Protein AF-A0A7S1E3F6-F1 (afdb_monomer_lite)

Structure (mmCIF, N/CA/C/O backbone):
data_AF-A0A7S1E3F6-F1
#
_entry.id   AF-A0A7S1E3F6-F1
#
loop_
_atom_site.group_PDB
_atom_site.id
_atom_site.type_symbol
_atom_site.label_atom_id
_atom_site.label_alt_id
_atom_site.label_comp_id
_atom_site.label_asym_id
_atom_site.label_entity_id
_atom_site.label_seq_id
_atom_site.pdbx_PDB_ins_code
_atom_site.Cartn_x
_atom_site.Cartn_y
_atom_site.Cartn_z
_atom_site.occupancy
_atom_site.B_iso_or_equiv
_atom_site.auth_seq_id
_atom_site.auth_comp_id
_atom_site.auth_asym_id
_atom_site.auth_atom_id
_atom_site.pdbx_PDB_model_num
ATOM 1 N N . GLU A 1 1 ? -21.134 -28.068 24.699 1.00 52.31 1 GLU A N 1
ATOM 2 C CA . GLU A 1 1 ? -20.918 -27.571 23.333 1.00 52.31 1 GLU A CA 1
ATOM 3 C C . GLU A 1 1 ? -20.672 -26.073 23.429 1.00 52.31 1 GLU A C 1
ATOM 5 O O . GLU A 1 1 ? -21.572 -25.338 23.815 1.00 52.31 1 GLU A O 1
ATOM 10 N N . GLU A 1 2 ? -19.412 -25.678 23.294 1.00 56.28 2 GLU A N 1
ATOM 11 C CA . GLU A 1 2 ? -18.895 -24.337 23.573 1.00 56.28 2 GLU A CA 1
ATOM 12 C C . GLU A 1 2 ? -19.194 -23.427 22.375 1.00 56.28 2 GLU A C 1
ATOM 14 O O . GLU A 1 2 ? -18.731 -23.691 21.269 1.00 56.28 2 GLU A O 1
ATOM 19 N N . CYS A 1 3 ? -20.029 -22.406 22.574 1.00 63.25 3 CYS A N 1
ATOM 20 C CA . CYS A 1 3 ? -20.233 -21.353 21.585 1.00 63.25 3 CYS A CA 1
ATOM 21 C C . CYS A 1 3 ? -19.240 -20.234 21.890 1.00 63.25 3 CYS A C 1
ATOM 23 O O . CYS A 1 3 ? -19.616 -19.228 22.488 1.00 63.25 3 CYS A O 1
ATOM 25 N N . GLU A 1 4 ? -17.977 -20.416 21.527 1.00 61.97 4 GLU A N 1
ATOM 26 C CA . GLU A 1 4 ? -17.046 -19.293 21.447 1.00 61.97 4 GLU A CA 1
ATOM 27 C C . GLU A 1 4 ? -17.138 -18.731 20.022 1.00 61.97 4 GLU A C 1
ATOM 29 O O . GLU A 1 4 ? -16.245 -18.869 19.201 1.00 61.97 4 GLU A O 1
ATOM 34 N N . GLU A 1 5 ? -18.297 -18.146 19.694 1.00 63.59 5 GLU A N 1
ATOM 35 C CA . GLU A 1 5 ? -18.380 -17.164 18.603 1.00 63.59 5 GLU A CA 1
ATOM 36 C C . GLU A 1 5 ? -17.952 -15.806 19.170 1.00 63.59 5 GLU A C 1
ATOM 38 O O . GLU A 1 5 ? -18.716 -14.837 19.186 1.00 63.59 5 GLU A O 1
ATOM 43 N N . THR A 1 6 ? -16.747 -15.751 19.738 1.00 66.94 6 THR A N 1
ATOM 44 C CA . THR A 1 6 ? -16.122 -14.476 20.057 1.00 66.94 6 THR A CA 1
ATOM 45 C C . THR A 1 6 ? -15.415 -14.032 18.797 1.00 66.94 6 THR A C 1
ATOM 47 O O . THR A 1 6 ? -14.456 -14.625 18.314 1.00 66.94 6 THR A O 1
ATOM 50 N N . CYS A 1 7 ? -15.975 -12.995 18.198 1.00 71.38 7 CYS A N 1
ATOM 51 C CA . CYS A 1 7 ? -15.253 -12.208 17.232 1.00 71.38 7 CYS A CA 1
ATOM 52 C C . CYS A 1 7 ? -14.123 -11.505 18.003 1.00 71.38 7 CYS A C 1
ATOM 54 O O . CYS A 1 7 ? -14.313 -10.466 18.640 1.00 71.38 7 CYS A O 1
ATOM 56 N N . ASP A 1 8 ? -12.967 -12.160 18.045 1.00 80.19 8 ASP A N 1
ATOM 57 C CA . ASP A 1 8 ? -11.744 -11.604 18.602 1.00 80.19 8 ASP A CA 1
ATOM 58 C C . ASP A 1 8 ? -11.138 -10.671 17.566 1.00 80.19 8 ASP A C 1
ATOM 60 O O . ASP A 1 8 ? -10.827 -11.088 16.455 1.00 80.19 8 ASP A O 1
ATOM 64 N N . ALA A 1 9 ? -10.996 -9.394 17.917 1.00 79.81 9 ALA A N 1
ATOM 65 C CA . ALA A 1 9 ? -10.492 -8.382 16.993 1.00 79.81 9 ALA A CA 1
ATOM 66 C C . ALA A 1 9 ? -9.081 -8.708 16.479 1.00 79.81 9 ALA A C 1
ATOM 68 O O . ALA A 1 9 ? -8.767 -8.370 15.344 1.00 79.81 9 ALA A O 1
ATOM 69 N N . ASP A 1 10 ? -8.267 -9.381 17.294 1.00 81.00 10 ASP A N 1
ATOM 70 C CA . ASP A 1 10 ? -6.902 -9.797 16.954 1.00 81.00 10 ASP A CA 1
ATOM 71 C C . ASP A 1 10 ? -6.890 -10.928 15.908 1.00 81.00 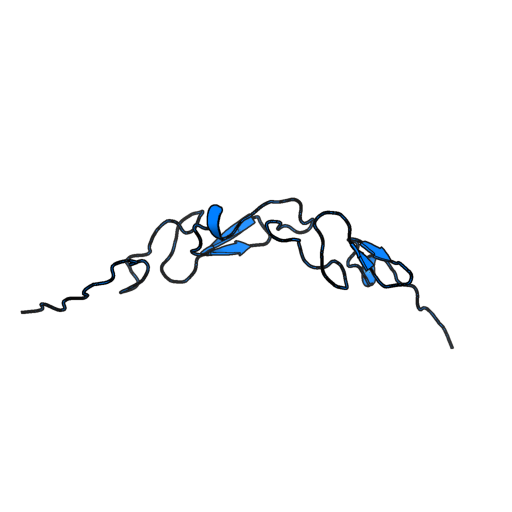10 ASP A C 1
ATOM 73 O O . ASP A 1 10 ? -6.184 -10.833 14.911 1.00 81.00 10 ASP A O 1
ATOM 77 N N . ASP A 1 11 ? -7.743 -11.944 16.083 1.00 81.50 11 ASP A N 1
ATOM 78 C CA . ASP A 1 11 ? -7.801 -13.126 15.209 1.00 81.50 11 ASP A CA 1
ATOM 79 C C . ASP A 1 11 ? -8.738 -12.961 13.995 1.00 81.50 11 ASP A C 1
ATOM 81 O O . ASP A 1 11 ? -8.440 -13.469 12.921 1.00 81.50 11 ASP A O 1
ATOM 85 N N . ASN A 1 12 ? -9.880 -12.277 14.140 1.00 84.88 12 ASN A N 1
ATOM 86 C CA . ASN A 1 12 ? -10.897 -12.147 13.079 1.00 84.88 12 ASN A CA 1
ATOM 87 C C . ASN A 1 12 ? -10.775 -10.850 12.275 1.00 84.88 12 ASN A C 1
ATOM 89 O O . ASN A 1 12 ? -11.256 -10.790 11.150 1.00 84.88 12 ASN A O 1
ATOM 93 N N . CYS A 1 13 ? -10.200 -9.797 12.861 1.00 90.31 13 CYS A N 1
ATOM 94 C CA . CYS A 1 13 ? -10.005 -8.511 12.187 1.00 90.31 13 CYS A CA 1
ATOM 95 C C . CYS A 1 13 ? -8.517 -8.154 12.062 1.00 90.31 13 CYS A C 1
ATOM 97 O O . CYS A 1 13 ? -8.186 -6.967 12.010 1.00 90.31 13 CYS A O 1
ATOM 99 N N . SER A 1 14 ? -7.633 -9.158 12.113 1.00 90.50 14 SER A N 1
ATOM 100 C CA . SER A 1 14 ? -6.168 -9.025 12.066 1.00 90.50 14 SER A CA 1
ATOM 101 C C . SER A 1 14 ? -5.578 -8.019 13.072 1.00 90.50 14 SER A C 1
ATOM 103 O O . SER A 1 14 ? -4.500 -7.480 12.858 1.00 90.50 14 SER A O 1
ATOM 105 N N . GLY A 1 15 ? -6.289 -7.695 14.158 1.00 89.81 15 GLY A N 1
ATOM 106 C CA . GLY A 1 15 ? -5.916 -6.637 15.109 1.00 89.81 15 GLY A CA 1
ATOM 107 C C . GLY A 1 15 ? -6.143 -5.206 14.597 1.00 89.81 15 GLY A C 1
ATOM 108 O O . GLY A 1 15 ? -5.905 -4.238 15.323 1.00 89.81 15 GLY A O 1
ATOM 109 N N . HIS A 1 16 ? -6.661 -5.056 13.379 1.00 91.81 16 HIS A N 1
ATOM 110 C CA . HIS A 1 16 ? -6.809 -3.795 12.649 1.00 91.81 16 HIS A CA 1
ATOM 111 C C . HIS A 1 16 ? -8.266 -3.333 12.512 1.00 91.81 16 HIS A C 1
ATOM 113 O O . HIS A 1 16 ? -8.598 -2.468 11.699 1.00 91.81 16 HIS A O 1
ATOM 119 N N . GLY A 1 17 ? -9.156 -3.877 13.336 1.00 91.88 17 GLY A N 1
ATOM 120 C CA . GLY A 1 17 ? -10.546 -3.459 13.373 1.00 91.88 17 GLY A CA 1
ATOM 121 C C . GLY A 1 17 ? -11.220 -3.765 14.696 1.00 91.88 17 GLY A C 1
ATOM 122 O O . GLY A 1 17 ? -10.627 -4.291 15.639 1.00 91.88 17 GLY A O 1
ATOM 123 N N . ARG A 1 18 ? -12.501 -3.423 14.760 1.00 90.31 18 ARG A N 1
ATOM 124 C CA . ARG A 1 18 ? -13.387 -3.764 15.863 1.00 90.31 18 ARG A CA 1
ATOM 125 C C . ARG A 1 18 ? -14.462 -4.711 15.370 1.00 90.31 18 ARG A C 1
ATOM 127 O O . ARG A 1 18 ? -15.143 -4.437 14.390 1.00 90.31 18 ARG A O 1
ATOM 134 N N . CYS A 1 19 ? -14.698 -5.779 16.113 1.00 89.44 19 CYS A N 1
ATOM 135 C CA . CYS A 1 19 ? -15.805 -6.658 15.799 1.00 89.44 19 CYS A CA 1
ATOM 136 C C . CYS A 1 19 ? -17.158 -6.026 16.158 1.00 89.44 19 CYS A C 1
ATOM 138 O O . CYS A 1 19 ? -17.356 -5.475 17.249 1.00 89.44 19 CYS A O 1
ATOM 140 N N . THR A 1 20 ? -18.098 -6.127 15.226 1.00 86.50 20 THR A N 1
ATOM 141 C CA . THR A 1 20 ? -19.477 -5.647 15.333 1.00 86.50 20 THR A CA 1
ATOM 142 C C . THR A 1 20 ? -20.453 -6.786 15.028 1.00 86.50 20 THR A C 1
ATOM 144 O O . THR A 1 20 ? -20.044 -7.884 14.657 1.00 86.50 20 THR A O 1
ATOM 147 N N . ALA A 1 21 ? -21.758 -6.539 15.179 1.00 82.81 21 ALA A N 1
ATOM 148 C CA . ALA A 1 21 ? -22.784 -7.539 14.872 1.00 82.81 21 ALA A CA 1
ATOM 149 C C . ALA A 1 21 ? -22.824 -7.943 13.383 1.00 82.81 21 ALA A C 1
ATOM 151 O O . ALA A 1 21 ? -23.342 -9.009 13.061 1.00 82.81 21 ALA A O 1
ATOM 152 N N . ASP A 1 22 ? -22.276 -7.105 12.500 1.00 84.12 22 ASP A N 1
ATOM 153 C CA . ASP A 1 22 ? -22.286 -7.281 11.047 1.00 84.12 22 ASP A CA 1
ATOM 154 C C . ASP A 1 22 ? -20.914 -7.717 10.484 1.00 84.12 22 ASP A C 1
ATOM 156 O O . ASP A 1 22 ? -20.787 -7.930 9.280 1.00 84.12 22 ASP A O 1
ATOM 160 N N . GLY A 1 23 ? -19.891 -7.869 11.338 1.00 85.69 23 GLY A N 1
ATOM 161 C CA . GLY A 1 23 ? -18.517 -8.222 10.951 1.00 85.69 23 GLY A CA 1
ATOM 162 C C . GLY A 1 23 ? -17.466 -7.255 11.503 1.00 85.69 23 GLY A C 1
ATOM 163 O O . GLY A 1 23 ? -17.708 -6.558 12.493 1.00 85.69 23 GLY A O 1
ATOM 164 N N . CYS A 1 24 ? -16.288 -7.212 10.880 1.00 91.19 24 CYS A N 1
ATOM 165 C CA . CYS A 1 24 ? -15.212 -6.301 11.266 1.00 91.19 24 CYS A CA 1
ATOM 166 C C . CYS A 1 24 ? -15.455 -4.877 10.750 1.00 91.19 24 CYS A C 1
ATOM 168 O O . CYS A 1 24 ? -15.613 -4.644 9.555 1.00 91.19 24 CYS A O 1
ATOM 170 N N . GLU A 1 25 ? -15.449 -3.911 11.663 1.00 93.00 25 GLU A N 1
ATOM 171 C CA . GLU A 1 25 ? -15.343 -2.486 11.362 1.00 93.00 25 GLU A CA 1
ATOM 172 C C . GLU A 1 25 ? -13.858 -2.103 11.396 1.00 93.00 25 GLU A C 1
ATOM 174 O O . GLU A 1 25 ? -13.265 -1.994 12.471 1.00 93.00 25 GLU A O 1
ATOM 179 N N . CYS A 1 26 ? -13.241 -1.963 10.223 1.00 93.88 26 CYS A N 1
ATOM 180 C CA . CYS A 1 26 ? -11.809 -1.691 10.102 1.00 93.88 26 CYS A CA 1
ATOM 181 C C . CYS A 1 26 ? -11.435 -0.281 10.564 1.00 93.88 26 CYS A C 1
ATOM 183 O O . CYS A 1 26 ? -12.197 0.674 10.386 1.00 93.88 26 CYS A O 1
ATOM 185 N N . TYR A 1 27 ? -10.246 -0.155 11.152 1.00 92.19 27 TYR A N 1
ATOM 186 C CA . TYR A 1 27 ? -9.665 1.141 11.486 1.00 92.19 27 TYR A CA 1
ATOM 187 C C . TYR A 1 27 ? -9.243 1.905 10.225 1.00 92.19 27 TYR A C 1
ATOM 189 O O . TYR A 1 27 ? -9.179 1.352 9.127 1.00 92.19 27 TYR A O 1
ATOM 197 N N . GLU A 1 28 ? -8.983 3.205 10.382 1.00 91.56 28 GLU A N 1
ATOM 198 C CA . GLU A 1 28 ? -8.584 4.071 9.270 1.00 91.56 28 GLU A CA 1
ATOM 199 C C . GLU A 1 28 ? -7.366 3.492 8.538 1.00 91.56 28 GLU A C 1
ATOM 201 O O . GLU A 1 28 ? -6.370 3.141 9.164 1.00 91.56 28 GLU A O 1
ATOM 206 N N . GLY A 1 29 ? -7.476 3.377 7.215 1.00 91.38 29 GLY A N 1
ATOM 207 C CA . GLY A 1 29 ? -6.426 2.838 6.353 1.00 91.38 29 GLY A CA 1
ATOM 208 C C . GLY A 1 29 ? -6.491 1.330 6.098 1.00 91.38 29 GLY A C 1
ATOM 209 O O . GLY A 1 29 ? -5.860 0.876 5.148 1.00 91.38 29 GLY A O 1
ATOM 210 N N . PHE A 1 30 ? -7.303 0.575 6.843 1.00 94.06 30 PHE A N 1
ATOM 211 C CA . PHE A 1 30 ? -7.500 -0.864 6.643 1.00 94.06 30 PHE A CA 1
ATOM 212 C C . PHE A 1 30 ? -8.848 -1.166 5.990 1.00 94.06 30 PHE A C 1
ATOM 214 O O . PHE A 1 30 ? -9.856 -0.500 6.235 1.00 94.06 30 PHE A O 1
ATOM 221 N N . VAL A 1 31 ? -8.875 -2.195 5.151 1.00 93.44 31 VAL A N 1
ATOM 222 C CA . VAL A 1 31 ? -10.038 -2.642 4.384 1.00 93.44 31 VAL A CA 1
ATOM 223 C C . VAL A 1 31 ? -10.057 -4.168 4.266 1.00 93.44 31 VAL A C 1
ATOM 225 O O . VAL A 1 31 ? -9.097 -4.866 4.585 1.00 93.44 31 VAL A O 1
ATOM 228 N N . GLY A 1 32 ? -11.176 -4.696 3.773 1.00 91.62 32 GLY A N 1
ATOM 229 C CA . GLY A 1 32 ? -11.410 -6.132 3.640 1.00 91.62 32 GLY A CA 1
ATOM 230 C C . GLY A 1 32 ? -12.320 -6.675 4.737 1.00 91.62 32 GLY A C 1
ATOM 231 O O . GLY A 1 32 ? -12.700 -5.964 5.661 1.00 91.62 32 GLY A O 1
ATOM 232 N N . VAL A 1 33 ? -12.706 -7.944 4.605 1.00 90.06 33 VAL A N 1
ATOM 233 C CA . VAL A 1 33 ? -13.621 -8.603 5.555 1.00 90.06 33 VAL A CA 1
ATOM 234 C C . VAL A 1 33 ? -12.970 -8.776 6.928 1.00 90.06 33 VAL A C 1
ATOM 236 O O . VAL A 1 33 ? -13.652 -8.674 7.941 1.00 90.06 33 VAL A O 1
ATOM 239 N N . GLU A 1 34 ? -11.656 -8.987 6.938 1.00 91.19 34 GLU A N 1
ATOM 240 C CA . GLU A 1 34 ? -10.838 -9.231 8.131 1.00 91.19 34 GLU A CA 1
ATOM 241 C C . GLU A 1 34 ? -9.864 -8.069 8.398 1.00 91.19 34 GLU A C 1
ATOM 243 O O . GLU A 1 34 ? -8.960 -8.199 9.206 1.00 91.19 34 GLU A O 1
ATOM 248 N N . CYS A 1 35 ? -10.022 -6.922 7.724 1.00 93.00 35 CYS A N 1
ATOM 249 C CA . CYS A 1 35 ? -9.134 -5.756 7.869 1.00 93.00 35 CYS A CA 1
ATOM 250 C C . CYS A 1 35 ? -7.639 -6.036 7.607 1.00 93.00 35 CYS A C 1
ATOM 252 O O . CYS A 1 35 ? -6.776 -5.344 8.135 1.00 93.00 35 CYS A O 1
ATOM 254 N N . ASP A 1 36 ? -7.342 -7.039 6.779 1.00 91.44 36 ASP A N 1
ATOM 255 C CA . ASP A 1 36 ? -5.979 -7.482 6.446 1.00 91.44 36 ASP A CA 1
ATOM 256 C C . ASP A 1 36 ? -5.356 -6.720 5.260 1.00 91.44 36 ASP A C 1
ATOM 258 O O . ASP A 1 36 ? -4.157 -6.803 5.007 1.00 91.44 36 ASP A O 1
ATOM 262 N N . ALA A 1 37 ? -6.159 -5.961 4.511 1.00 91.62 37 ALA A N 1
ATOM 263 C CA . ALA A 1 37 ? -5.690 -5.203 3.356 1.00 91.62 37 ALA A CA 1
ATOM 264 C C . ALA A 1 37 ? -5.610 -3.705 3.667 1.00 91.62 37 ALA A C 1
ATOM 266 O O . ALA A 1 37 ? -6.414 -3.176 4.431 1.00 91.62 37 ALA A O 1
ATOM 267 N N . CYS A 1 38 ? -4.687 -2.999 3.017 1.00 92.31 38 CYS A N 1
ATOM 268 C CA . CYS A 1 38 ? -4.639 -1.542 3.069 1.00 92.31 38 CYS A CA 1
ATOM 269 C C . CYS A 1 38 ? -5.608 -0.913 2.065 1.00 92.31 38 CYS A C 1
ATOM 271 O O . CYS A 1 38 ? -5.858 -1.460 0.987 1.00 92.31 38 CYS A O 1
ATOM 273 N N . ALA A 1 39 ? -6.155 0.249 2.421 1.00 91.50 39 ALA A N 1
ATOM 274 C CA . A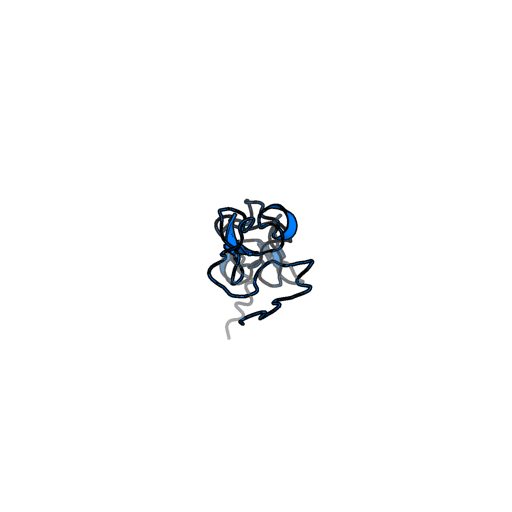LA A 1 39 ? -6.931 1.071 1.503 1.00 91.50 39 ALA A CA 1
ATOM 275 C C . ALA A 1 39 ? -6.068 1.528 0.314 1.00 91.50 39 ALA A C 1
ATOM 277 O O . ALA A 1 39 ? -4.838 1.512 0.368 1.00 91.50 39 ALA A O 1
ATOM 278 N N . GLU A 1 40 ? -6.718 1.950 -0.769 1.00 87.06 40 GLU A N 1
ATOM 279 C CA . GLU A 1 40 ? -6.023 2.395 -1.979 1.00 87.06 40 GLU A CA 1
ATOM 280 C C . GLU A 1 40 ? -5.022 3.521 -1.673 1.00 87.06 40 GLU A C 1
ATOM 282 O O . GLU A 1 40 ? -5.348 4.496 -0.994 1.00 87.06 40 GLU A O 1
ATOM 287 N N . GLY A 1 41 ? -3.792 3.366 -2.168 1.00 86.06 41 GLY A N 1
ATOM 288 C CA . GLY A 1 41 ? -2.694 4.307 -1.941 1.00 86.06 41 GLY A CA 1
ATOM 289 C C . GLY A 1 41 ? -1.983 4.159 -0.593 1.00 86.06 41 GLY A C 1
ATOM 290 O O . GLY A 1 41 ? -1.032 4.900 -0.348 1.00 86.06 41 GLY A O 1
ATOM 291 N N . LEU A 1 42 ? -2.403 3.226 0.270 1.00 91.50 42 LEU A N 1
ATOM 292 C CA . LEU A 1 42 ? -1.731 2.910 1.528 1.00 91.50 42 LEU A CA 1
ATOM 293 C C . LEU A 1 42 ? -1.018 1.561 1.461 1.00 91.50 42 LEU A C 1
ATOM 295 O O . LEU A 1 42 ? -1.498 0.599 0.863 1.00 91.50 42 LEU A O 1
ATOM 299 N N . VAL A 1 43 ? 0.140 1.495 2.104 1.00 90.69 43 VAL A N 1
ATOM 300 C CA . VAL A 1 43 ? 0.973 0.300 2.246 1.00 90.69 43 VAL A CA 1
ATOM 301 C C . VAL A 1 43 ? 1.633 0.302 3.624 1.00 90.69 43 VAL A C 1
ATOM 303 O O . VAL A 1 43 ? 1.562 1.278 4.369 1.00 90.69 43 VAL A O 1
ATOM 306 N N . GLY A 1 44 ? 2.302 -0.791 3.972 1.00 89.19 44 GLY A N 1
ATOM 307 C CA . GLY A 1 44 ? 2.898 -0.968 5.294 1.00 89.19 44 GLY A CA 1
ATOM 308 C C . GLY A 1 44 ? 2.131 -1.967 6.133 1.00 89.19 44 GLY A C 1
ATOM 309 O O . GLY A 1 44 ? 0.967 -2.255 5.883 1.00 89.19 44 GLY A O 1
ATOM 310 N N . SER A 1 45 ? 2.807 -2.492 7.150 1.00 87.31 45 SER A N 1
ATOM 311 C CA . SER A 1 45 ? 2.195 -3.388 8.131 1.00 87.31 45 SER A CA 1
ATOM 312 C C . SER A 1 45 ? 1.110 -2.693 8.955 1.00 87.31 45 SER A C 1
ATOM 314 O O . SER A 1 45 ? 0.263 -3.366 9.525 1.00 87.31 45 SER A O 1
ATOM 316 N N . GLU A 1 46 ? 1.150 -1.359 9.037 1.00 89.00 46 GLU A N 1
ATOM 317 C CA . GLU A 1 46 ? 0.147 -0.547 9.728 1.00 89.00 46 GLU A CA 1
ATOM 318 C C . GLU A 1 46 ? -0.674 0.326 8.755 1.00 89.00 46 GLU A C 1
ATOM 320 O O . GLU A 1 46 ? -1.408 1.205 9.200 1.00 89.00 46 GLU A O 1
ATOM 325 N N . CYS A 1 47 ? -0.555 0.098 7.436 1.00 90.56 47 CYS A N 1
ATOM 326 C CA . CYS A 1 47 ? -1.198 0.897 6.381 1.00 90.56 47 CYS A CA 1
ATOM 327 C C . CYS A 1 47 ? -1.021 2.421 6.558 1.00 90.56 47 CYS A C 1
ATOM 329 O O . CYS A 1 47 ? -1.884 3.213 6.189 1.00 90.56 47 CYS A O 1
ATOM 331 N N . ASP A 1 48 ? 0.100 2.837 7.142 1.00 89.88 48 ASP A N 1
ATOM 332 C CA . ASP A 1 48 ? 0.429 4.216 7.507 1.00 89.88 48 ASP A CA 1
ATOM 333 C C . ASP A 1 48 ? 1.314 4.912 6.463 1.00 89.88 48 ASP A C 1
ATOM 335 O O . ASP A 1 48 ? 1.468 6.139 6.475 1.00 89.88 48 ASP A O 1
ATOM 339 N N . LYS A 1 49 ? 1.898 4.137 5.545 1.00 90.75 49 LYS A N 1
ATOM 340 C CA . LYS A 1 49 ? 2.720 4.653 4.453 1.00 90.75 49 LYS A CA 1
ATOM 341 C C . LYS A 1 49 ? 1.862 4.855 3.220 1.00 90.75 49 LYS A C 1
ATOM 343 O O . LYS A 1 49 ? 0.962 4.072 2.946 1.00 90.75 49 LYS A O 1
ATOM 348 N N . THR A 1 50 ? 2.189 5.880 2.444 1.00 91.44 50 THR A N 1
ATOM 349 C CA . THR A 1 50 ? 1.542 6.128 1.154 1.00 91.44 50 THR A CA 1
ATOM 350 C C . THR A 1 50 ? 2.433 5.634 0.028 1.00 91.44 50 THR A C 1
ATOM 352 O O . THR A 1 50 ? 3.649 5.814 0.078 1.00 91.44 50 THR A O 1
ATOM 355 N N . CYS A 1 51 ? 1.830 4.966 -0.946 1.00 90.88 51 CYS A N 1
ATOM 356 C CA . CYS A 1 51 ? 2.467 4.614 -2.205 1.00 90.88 51 CYS A CA 1
ATOM 357 C C . CYS A 1 51 ? 1.374 4.457 -3.258 1.00 90.88 51 CYS A C 1
ATOM 359 O O . CYS A 1 51 ? 0.505 3.587 -3.148 1.00 90.88 51 CYS A O 1
ATOM 361 N N . ASP A 1 52 ? 1.421 5.309 -4.268 1.00 90.81 52 ASP A N 1
ATOM 362 C CA . ASP A 1 52 ? 0.558 5.263 -5.431 1.00 90.81 52 ASP A CA 1
ATOM 363 C C . ASP A 1 52 ? 1.341 4.674 -6.607 1.00 90.81 52 ASP A C 1
ATOM 365 O O . ASP A 1 52 ? 2.354 5.215 -7.038 1.00 90.81 52 ASP A O 1
ATOM 369 N N . ALA A 1 53 ? 0.902 3.534 -7.137 1.00 89.88 53 ALA A N 1
ATOM 370 C CA . ALA A 1 53 ? 1.653 2.856 -8.191 1.00 89.88 53 ALA A CA 1
ATOM 371 C C . ALA A 1 53 ? 1.756 3.693 -9.483 1.00 89.88 53 ALA A C 1
ATOM 373 O O . ALA A 1 53 ? 2.735 3.558 -10.219 1.00 89.88 53 ALA A O 1
ATOM 374 N N . GLU A 1 54 ? 0.781 4.564 -9.760 1.00 89.00 54 GLU A N 1
ATOM 375 C CA . GLU A 1 54 ? 0.782 5.431 -10.941 1.00 89.00 54 GLU A CA 1
ATOM 376 C C . GLU A 1 54 ? 1.752 6.609 -10.770 1.00 89.00 54 GLU A C 1
ATOM 378 O O . GLU A 1 54 ? 2.455 6.969 -11.716 1.00 89.00 54 GLU A O 1
ATOM 383 N N . VAL A 1 55 ? 1.831 7.176 -9.564 1.00 89.69 55 VAL A N 1
ATOM 384 C CA . VAL A 1 55 ? 2.643 8.363 -9.257 1.00 89.69 55 VAL A CA 1
ATOM 385 C C . VAL A 1 55 ? 4.031 8.005 -8.715 1.00 89.69 55 VAL A C 1
ATOM 387 O O . VAL A 1 55 ? 5.028 8.486 -9.250 1.00 89.69 55 VAL A O 1
ATOM 390 N N . ASP A 1 56 ? 4.115 7.168 -7.682 1.00 91.12 56 ASP A N 1
ATOM 391 C CA . ASP A 1 56 ? 5.360 6.795 -6.994 1.00 91.12 56 ASP A CA 1
ATOM 392 C C . ASP A 1 56 ? 6.128 5.686 -7.721 1.00 91.12 56 ASP A C 1
ATOM 394 O O . ASP A 1 56 ? 7.347 5.624 -7.618 1.00 91.12 56 ASP A O 1
ATOM 398 N N . CYS A 1 57 ? 5.444 4.835 -8.495 1.00 92.81 57 CYS A N 1
ATOM 399 C CA . CYS A 1 57 ? 6.080 3.792 -9.315 1.00 92.81 57 CYS A CA 1
ATOM 400 C C . CYS A 1 57 ? 5.949 4.042 -10.825 1.00 92.81 57 CYS A C 1
ATOM 402 O O . CYS A 1 57 ? 6.083 3.109 -11.625 1.00 92.81 57 CYS A O 1
ATOM 404 N N . SER A 1 58 ? 5.670 5.289 -11.224 1.00 91.00 58 SER A N 1
ATOM 405 C CA . SER A 1 58 ? 5.557 5.732 -12.624 1.00 9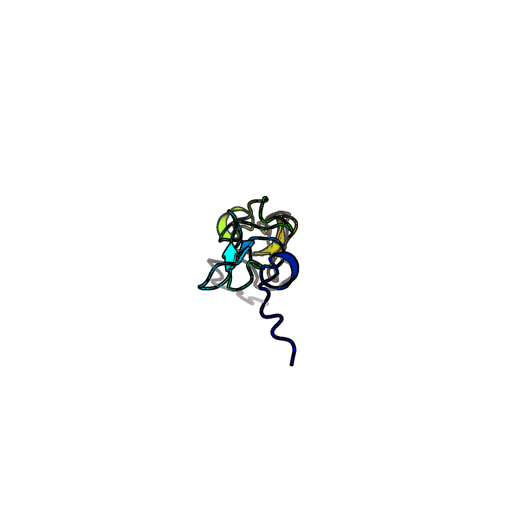1.00 58 SER A CA 1
ATOM 406 C C . SER A 1 58 ? 4.577 4.906 -13.479 1.00 91.00 58 SER A C 1
ATOM 408 O O . SER A 1 58 ? 4.784 4.742 -14.684 1.00 91.00 58 SER A O 1
ATOM 410 N N . GLY A 1 59 ? 3.571 4.275 -12.862 1.00 89.94 59 GLY A N 1
ATOM 411 C CA . GLY A 1 59 ? 2.653 3.323 -13.508 1.00 89.94 59 GLY A CA 1
ATOM 412 C C . GLY A 1 59 ? 3.325 2.045 -14.027 1.00 89.94 59 GLY A C 1
ATOM 413 O O . GLY A 1 59 ? 2.683 1.211 -14.662 1.00 89.94 59 GLY A O 1
ATOM 414 N N . SER A 1 60 ? 4.618 1.888 -13.755 1.00 90.69 60 SER A N 1
ATOM 415 C CA . SER A 1 60 ? 5.507 0.871 -14.321 1.00 90.69 60 SER A CA 1
ATOM 416 C C . SER A 1 60 ? 5.997 -0.122 -13.263 1.00 90.69 60 SER A C 1
ATOM 418 O O . SER A 1 60 ? 6.902 -0.926 -13.499 1.00 90.69 60 SER A O 1
ATOM 420 N N . GLY A 1 61 ? 5.385 -0.088 -12.084 1.00 92.25 61 GLY A N 1
ATOM 421 C CA . GLY A 1 61 ? 5.639 -1.013 -10.997 1.00 92.25 61 GLY A CA 1
ATOM 422 C C . GLY A 1 61 ? 4.439 -1.140 -10.073 1.00 92.25 61 GLY A C 1
ATOM 423 O O . GLY A 1 61 ? 3.399 -0.518 -10.267 1.00 92.25 61 GLY A O 1
ATOM 424 N N . SER A 1 62 ? 4.581 -1.985 -9.060 1.00 92.50 62 SER A N 1
ATOM 425 C CA . SER A 1 62 ? 3.601 -2.147 -7.985 1.00 92.50 62 SER A CA 1
ATOM 426 C C . SER A 1 62 ? 4.220 -1.771 -6.648 1.00 92.50 62 SER A C 1
ATOM 428 O O . SER A 1 62 ? 5.372 -2.112 -6.380 1.00 92.50 62 SER A O 1
ATOM 430 N N . CYS A 1 63 ? 3.443 -1.110 -5.796 1.00 93.12 63 CYS A N 1
ATOM 431 C CA . CYS A 1 63 ? 3.870 -0.770 -4.447 1.00 93.12 63 CYS A CA 1
ATOM 432 C C . CYS A 1 63 ? 4.023 -2.026 -3.584 1.00 93.12 63 CYS A C 1
ATOM 434 O O . CYS A 1 63 ? 3.125 -2.864 -3.495 1.00 93.12 63 CYS A O 1
ATOM 436 N N . LEU A 1 64 ? 5.173 -2.147 -2.932 1.00 90.81 64 LEU A N 1
ATOM 437 C CA . LEU A 1 64 ? 5.444 -3.154 -1.916 1.00 90.81 64 LEU A CA 1
ATOM 438 C C . LEU A 1 64 ? 5.044 -2.637 -0.536 1.00 90.81 64 LEU A C 1
ATOM 440 O O . LEU A 1 64 ? 4.905 -1.437 -0.308 1.00 90.81 64 LEU A O 1
ATOM 444 N N . VAL A 1 65 ? 4.958 -3.560 0.422 1.00 88.19 65 VAL A N 1
ATOM 445 C CA . VAL A 1 65 ? 4.635 -3.245 1.821 1.00 88.19 65 VAL A CA 1
ATOM 446 C C . VAL A 1 65 ? 5.574 -2.200 2.436 1.00 88.19 65 VAL A C 1
ATOM 448 O O . VAL A 1 65 ? 5.161 -1.430 3.288 1.00 88.19 65 VAL A O 1
ATOM 451 N N . ASP A 1 66 ? 6.832 -2.103 2.001 1.00 89.31 66 ASP A N 1
ATOM 452 C CA . ASP A 1 66 ? 7.755 -1.106 2.558 1.00 89.31 66 ASP A CA 1
ATOM 453 C C . ASP A 1 66 ? 7.601 0.305 1.950 1.00 89.31 66 ASP A C 1
ATOM 455 O O . ASP A 1 66 ? 8.327 1.207 2.360 1.00 89.31 66 ASP A O 1
ATOM 459 N N . ALA A 1 67 ? 6.644 0.504 1.033 1.00 88.56 67 ALA A N 1
ATOM 460 C CA . ALA A 1 67 ? 6.514 1.671 0.146 1.00 88.56 67 ALA A CA 1
ATOM 461 C C . ALA A 1 67 ? 7.625 1.796 -0.911 1.00 88.56 67 ALA A C 1
ATOM 463 O O . ALA A 1 67 ? 7.878 2.871 -1.438 1.00 88.56 67 ALA A O 1
ATOM 464 N N . SER A 1 68 ? 8.281 0.681 -1.239 1.00 91.69 68 SER A N 1
ATOM 465 C CA . SER A 1 68 ? 9.192 0.586 -2.385 1.00 91.69 68 SER A CA 1
ATOM 466 C C . SER A 1 68 ? 8.473 0.050 -3.620 1.00 91.69 68 SER A C 1
ATOM 468 O O . SER A 1 68 ? 7.474 -0.662 -3.508 1.00 91.69 68 SER A O 1
ATOM 470 N N . CYS A 1 69 ? 9.003 0.350 -4.803 1.00 93.38 69 CYS A N 1
ATOM 471 C CA . CYS A 1 69 ? 8.423 -0.108 -6.056 1.00 93.38 69 CYS A CA 1
ATOM 472 C C . CYS A 1 69 ? 9.013 -1.446 -6.509 1.00 93.38 69 CYS A C 1
ATOM 474 O O . CYS A 1 69 ? 10.225 -1.619 -6.645 1.00 93.38 69 CYS A O 1
ATOM 476 N N . HIS A 1 70 ? 8.136 -2.405 -6.794 1.00 94.50 70 HIS A N 1
ATOM 477 C CA . HIS A 1 70 ? 8.476 -3.588 -7.567 1.00 94.50 70 HIS A CA 1
ATOM 478 C C . HIS A 1 70 ? 8.246 -3.304 -9.050 1.00 94.50 70 HIS A C 1
ATOM 480 O O . HIS A 1 70 ? 7.105 -3.317 -9.514 1.00 94.50 70 HIS A O 1
ATOM 486 N N . CYS A 1 71 ? 9.323 -3.032 -9.784 1.00 92.50 71 CYS A N 1
ATOM 487 C CA . CYS A 1 71 ? 9.232 -2.683 -11.197 1.00 92.50 71 CYS A CA 1
ATOM 488 C C . CYS A 1 71 ? 8.807 -3.863 -12.061 1.00 92.50 71 CYS A C 1
ATOM 490 O O . CYS A 1 71 ? 9.285 -4.990 -11.894 1.00 92.50 71 CYS A O 1
ATOM 492 N N . PHE A 1 72 ? 7.912 -3.587 -13.007 1.00 90.12 72 PHE A N 1
ATOM 493 C CA . PHE A 1 72 ? 7.546 -4.549 -14.029 1.00 90.12 72 PHE A CA 1
ATOM 494 C C . PHE A 1 72 ? 8.748 -4.850 -14.941 1.00 90.12 72 PHE A C 1
ATOM 496 O O . PHE A 1 72 ? 9.694 -4.062 -15.019 1.00 90.12 72 PHE A O 1
ATOM 503 N N . PRO A 1 73 ? 8.749 -6.001 -15.635 1.00 86.38 73 PRO A N 1
ATOM 504 C CA . PRO A 1 73 ? 9.865 -6.396 -16.486 1.00 86.38 73 PRO A CA 1
ATOM 505 C C . PRO A 1 73 ? 10.245 -5.314 -17.506 1.00 86.38 73 PRO A C 1
ATOM 507 O O . PRO A 1 73 ? 9.393 -4.845 -18.257 1.00 86.38 73 PRO A O 1
ATOM 510 N N . GLY A 1 74 ? 11.534 -4.965 -17.548 1.00 82.12 74 GLY A N 1
ATOM 511 C CA . GLY A 1 74 ? 12.074 -3.935 -18.439 1.00 82.12 74 GLY A CA 1
ATOM 512 C C . GLY A 1 74 ? 11.982 -2.504 -17.905 1.00 82.12 74 GLY A C 1
ATOM 513 O O . GLY A 1 74 ? 12.432 -1.584 -18.580 1.00 82.12 74 GLY A O 1
ATOM 514 N N . HIS A 1 75 ? 11.478 -2.324 -16.683 1.00 86.56 75 HIS A N 1
ATOM 515 C CA . HIS A 1 75 ? 11.580 -1.080 -15.932 1.00 86.56 75 HIS A CA 1
ATOM 516 C C . HIS A 1 75 ? 12.518 -1.244 -14.737 1.00 86.56 75 HIS A C 1
ATOM 518 O O . HIS A 1 75 ? 12.638 -2.322 -14.147 1.00 86.56 75 HIS A O 1
ATOM 524 N N . SER A 1 76 ? 13.184 -0.160 -14.375 1.00 87.69 76 SER A N 1
ATOM 525 C CA . SER A 1 76 ? 14.136 -0.087 -13.276 1.00 87.69 76 SER A CA 1
ATOM 526 C C . SER A 1 76 ? 14.189 1.324 -12.696 1.00 87.69 76 SER A C 1
ATOM 528 O O . SER A 1 76 ? 13.512 2.235 -13.166 1.00 87.69 76 SER A O 1
ATOM 530 N N . GLY A 1 77 ? 14.970 1.503 -11.634 1.00 88.00 77 GLY A N 1
ATOM 531 C CA . GLY A 1 77 ? 14.987 2.738 -10.850 1.00 88.00 77 GLY A CA 1
ATOM 532 C C . GLY A 1 77 ? 14.236 2.609 -9.537 1.00 88.00 77 GLY A C 1
ATOM 533 O O . GLY A 1 77 ? 13.649 1.570 -9.241 1.00 88.00 77 GLY A O 1
ATOM 534 N N . GLU A 1 78 ? 14.327 3.654 -8.720 1.00 91.00 78 GLU A N 1
ATOM 535 C CA . GLU A 1 78 ? 13.678 3.691 -7.405 1.00 91.00 78 GLU A CA 1
ATOM 536 C C . GLU A 1 78 ? 12.153 3.752 -7.555 1.00 91.00 78 GLU A C 1
ATOM 538 O O . GLU A 1 78 ? 11.433 3.120 -6.784 1.00 91.00 78 GLU A O 1
ATOM 543 N N . HIS A 1 79 ? 11.683 4.426 -8.608 1.00 91.38 79 HIS A N 1
ATOM 544 C CA . HIS A 1 79 ? 10.278 4.657 -8.938 1.00 91.38 79 HIS A C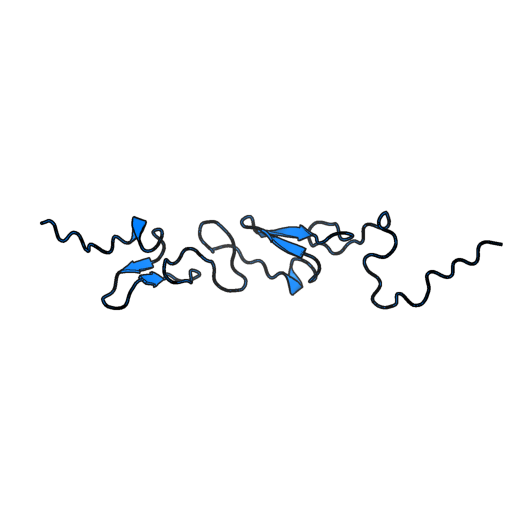A 1
ATOM 545 C C . HIS A 1 79 ? 9.889 4.010 -10.278 1.00 91.38 79 HIS A C 1
ATOM 547 O O . HIS A 1 79 ? 8.905 4.409 -10.905 1.00 91.38 79 HIS A O 1
ATOM 553 N N . CYS A 1 80 ? 10.669 3.027 -10.744 1.00 91.56 80 CYS A N 1
ATOM 554 C CA . CYS A 1 80 ? 10.468 2.331 -12.023 1.00 91.56 80 CYS A CA 1
ATOM 555 C C . CYS A 1 80 ? 10.408 3.259 -13.246 1.00 91.56 80 CYS A C 1
ATOM 557 O O . CYS A 1 80 ? 9.796 2.937 -14.266 1.00 91.56 80 CYS A O 1
ATOM 559 N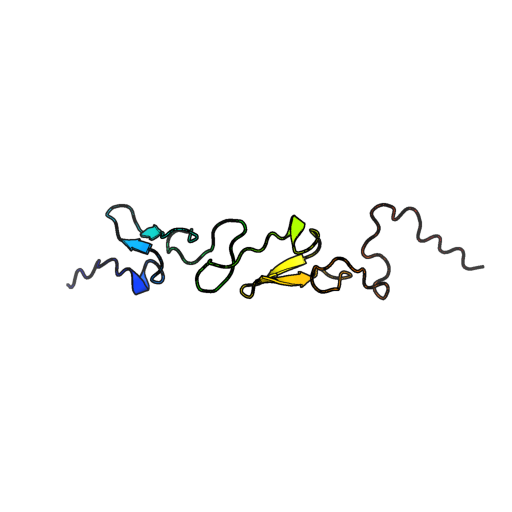 N . GLU A 1 81 ? 11.040 4.424 -13.128 1.00 88.75 81 GLU A N 1
ATOM 560 C CA . GLU A 1 81 ? 11.047 5.485 -14.125 1.00 88.75 81 GLU A CA 1
ATOM 561 C C . GLU A 1 81 ? 12.062 5.240 -15.246 1.00 88.75 81 GLU A C 1
ATOM 563 O O . GLU A 1 81 ? 11.986 5.853 -16.312 1.00 88.75 81 GLU A O 1
ATOM 568 N N . MET A 1 82 ? 13.042 4.370 -14.998 1.00 84.44 82 MET A N 1
ATOM 569 C CA . MET A 1 82 ? 14.057 4.003 -15.970 1.00 84.44 82 MET A CA 1
ATOM 570 C C . MET A 1 82 ? 13.629 2.767 -16.740 1.00 84.44 82 MET A C 1
ATOM 572 O O . MET A 1 82 ? 12.910 1.898 -16.254 1.00 84.44 82 MET A O 1
ATOM 576 N N . CYS A 1 83 ? 14.130 2.690 -17.960 1.00 78.12 83 CYS A N 1
ATOM 577 C CA . CYS A 1 83 ? 13.946 1.541 -18.809 1.00 78.12 83 CYS A CA 1
ATOM 578 C C . CYS A 1 83 ? 15.219 0.728 -18.859 1.00 78.12 83 CYS A C 1
ATOM 580 O O . CYS A 1 83 ? 16.285 1.245 -19.212 1.00 78.12 83 CYS A O 1
ATOM 582 N N . ASP A 1 84 ? 15.098 -0.554 -18.564 1.00 70.44 84 ASP A N 1
ATOM 583 C CA . ASP A 1 84 ? 16.197 -1.484 -18.724 1.00 70.44 84 ASP A CA 1
ATOM 584 C C . ASP A 1 84 ? 16.301 -1.856 -20.209 1.00 70.44 84 ASP A C 1
ATOM 586 O O . ASP A 1 84 ? 15.617 -2.747 -20.717 1.00 70.44 84 ASP A O 1
ATOM 590 N N . ALA A 1 85 ? 17.167 -1.128 -20.920 1.00 61.06 85 ALA A N 1
ATOM 591 C CA . ALA A 1 85 ? 17.415 -1.270 -22.358 1.00 61.06 85 ALA A CA 1
ATOM 592 C C . ALA A 1 85 ? 17.976 -2.650 -22.769 1.00 61.06 85 ALA A C 1
ATOM 594 O O . ALA A 1 85 ? 18.104 -2.942 -23.959 1.00 61.06 85 ALA A O 1
ATOM 595 N N . ASP A 1 86 ? 18.307 -3.505 -21.800 1.00 59.03 86 ASP A N 1
ATOM 596 C CA . ASP A 1 86 ? 18.747 -4.884 -22.012 1.00 59.03 86 ASP A CA 1
ATOM 597 C C . ASP A 1 86 ? 17.587 -5.846 -22.345 1.00 59.03 86 ASP A C 1
ATOM 599 O O . ASP A 1 86 ? 17.820 -6.985 -22.766 1.00 59.03 86 ASP A O 1
ATOM 603 N N . VAL A 1 87 ? 16.331 -5.393 -22.234 1.00 56.69 87 VAL A N 1
ATOM 604 C CA . VAL A 1 87 ? 15.161 -6.103 -22.765 1.00 56.69 87 VAL A CA 1
ATOM 605 C C . VAL A 1 87 ? 14.781 -5.485 -24.108 1.00 56.69 87 VAL A C 1
ATOM 607 O O . VAL A 1 87 ? 14.290 -4.361 -24.174 1.00 56.69 87 VAL A O 1
ATOM 610 N N . PHE A 1 88 ? 14.982 -6.235 -25.197 1.00 55.06 88 PHE A N 1
ATOM 611 C CA . PHE A 1 88 ? 14.491 -5.867 -26.528 1.00 55.06 88 PHE A CA 1
ATOM 612 C C . PHE A 1 88 ? 12.967 -5.626 -26.477 1.00 55.06 88 PHE A C 1
ATOM 614 O O . PHE A 1 88 ? 12.190 -6.577 -26.560 1.00 55.06 88 PHE A O 1
ATOM 621 N N . GLY A 1 89 ? 12.551 -4.361 -26.351 1.00 55.28 89 GLY A N 1
ATOM 622 C CA . GLY A 1 89 ? 11.158 -3.919 -26.475 1.00 55.28 89 GLY A CA 1
ATOM 623 C C . GLY A 1 89 ? 10.418 -3.535 -25.189 1.00 55.28 89 GLY A C 1
ATOM 624 O O . GLY A 1 89 ? 9.193 -3.624 -25.190 1.00 55.28 89 GLY A O 1
ATOM 625 N N . ALA A 1 90 ? 11.091 -3.121 -24.111 1.00 59.19 90 ALA A N 1
ATOM 626 C CA . ALA A 1 90 ? 10.396 -2.610 -22.926 1.00 59.19 90 ALA A CA 1
ATOM 627 C C . ALA A 1 90 ? 10.595 -1.096 -22.746 1.00 59.19 90 ALA A C 1
ATOM 629 O O . ALA A 1 90 ? 11.729 -0.629 -22.702 1.00 59.19 90 ALA A O 1
ATOM 630 N N . CYS A 1 91 ? 9.454 -0.399 -22.640 1.00 59.16 91 CYS A N 1
A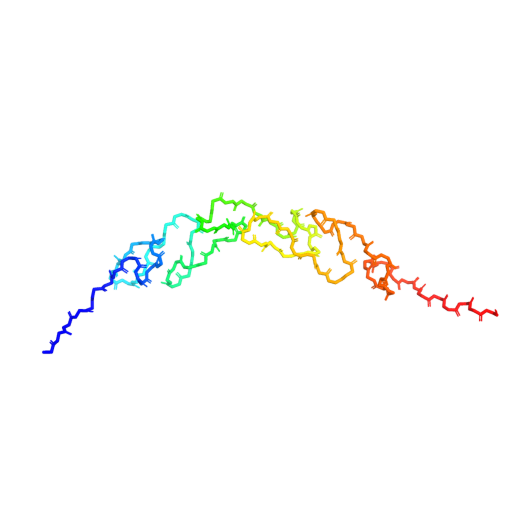TOM 631 C CA . CYS A 1 91 ? 9.210 1.049 -22.573 1.00 59.16 91 CYS A CA 1
ATOM 632 C C . CYS A 1 91 ? 9.248 1.836 -23.902 1.00 59.16 91 CYS A C 1
ATOM 634 O O . CYS A 1 91 ? 9.906 2.860 -24.056 1.00 59.16 91 CYS A O 1
ATOM 636 N N . ASP A 1 92 ? 8.472 1.410 -24.890 1.00 60.00 92 ASP A N 1
ATOM 637 C CA . ASP A 1 92 ? 8.245 2.281 -26.039 1.00 60.00 92 ASP A CA 1
ATOM 638 C C . ASP A 1 92 ? 6.744 2.521 -26.230 1.00 60.00 92 ASP A C 1
ATOM 640 O O . ASP A 1 92 ? 6.007 1.630 -26.652 1.00 60.00 92 ASP A O 1
ATOM 644 N N . GLU A 1 93 ? 6.281 3.715 -25.840 1.00 56.41 93 GLU A N 1
ATOM 645 C CA . GLU A 1 93 ? 4.941 4.214 -26.195 1.00 56.41 93 GLU A CA 1
ATOM 646 C C . GLU A 1 93 ? 4.854 4.525 -27.708 1.00 56.41 93 GLU A C 1
ATOM 648 O O . GLU A 1 93 ? 3.764 4.540 -28.276 1.00 56.41 93 GLU A O 1
ATOM 653 N N . ASP A 1 94 ? 6.002 4.630 -28.386 1.00 55.88 94 ASP A N 1
ATOM 654 C CA . ASP A 1 94 ? 6.193 4.847 -29.821 1.00 55.88 94 ASP A CA 1
ATOM 655 C C . ASP A 1 94 ? 7.107 3.759 -30.429 1.00 55.88 94 ASP A C 1
ATOM 657 O O . ASP A 1 94 ? 8.037 4.049 -31.187 1.00 55.88 94 ASP A O 1
ATOM 661 N N . ALA A 1 95 ? 6.847 2.476 -30.119 1.00 56.44 95 ALA A N 1
ATOM 662 C CA . ALA A 1 95 ? 7.557 1.326 -30.699 1.00 56.44 95 ALA A CA 1
ATOM 663 C C . ALA A 1 95 ? 7.253 1.158 -32.203 1.00 56.44 95 ALA A C 1
ATOM 665 O O . ALA A 1 95 ? 7.081 0.047 -32.716 1.00 56.44 95 ALA A O 1
ATOM 666 N N . GLU A 1 96 ? 7.153 2.249 -32.951 1.00 55.56 96 GLU A N 1
ATOM 667 C CA . GLU A 1 96 ? 7.175 2.245 -34.392 1.00 55.56 96 GLU A CA 1
ATOM 668 C C . GLU A 1 96 ? 8.615 1.988 -34.830 1.00 55.56 96 GLU A C 1
ATOM 670 O O . GLU A 1 96 ? 9.397 2.872 -35.166 1.00 55.56 96 GLU A O 1
ATOM 675 N N . THR A 1 97 ? 8.896 0.691 -34.899 1.00 49.69 97 THR A N 1
ATOM 676 C CA . THR A 1 97 ? 9.945 0.036 -35.674 1.00 49.69 97 THR A CA 1
ATOM 677 C C . THR A 1 97 ? 11.220 -0.337 -34.921 1.00 49.69 97 THR A C 1
ATOM 679 O O . THR A 1 97 ? 12.266 0.303 -34.969 1.00 49.69 97 THR A O 1
ATOM 682 N N . CYS A 1 98 ? 11.208 -1.578 -34.439 1.00 55.91 98 CYS A N 1
ATOM 683 C CA . CYS A 1 98 ? 12.363 -2.443 -34.631 1.00 55.91 98 CYS A CA 1
ATOM 684 C C . CYS A 1 98 ? 12.549 -2.661 -36.153 1.00 55.91 98 CYS A C 1
ATOM 686 O O . CYS A 1 98 ? 12.190 -3.712 -36.691 1.00 55.91 98 CYS A O 1
ATOM 688 N N . THR A 1 99 ? 13.036 -1.658 -36.900 1.00 54.19 99 THR A N 1
ATOM 689 C CA . THR A 1 99 ? 13.524 -1.908 -38.259 1.00 54.19 99 THR A CA 1
ATOM 690 C C . THR A 1 99 ? 14.832 -2.662 -38.122 1.00 54.19 99 THR A C 1
ATOM 692 O O . THR A 1 99 ? 15.898 -2.088 -37.898 1.00 54.19 99 THR A O 1
ATOM 695 N N . SER A 1 100 ? 14.730 -3.976 -38.254 1.00 59.50 100 SER A N 1
ATOM 696 C CA . SER A 1 100 ? 15.837 -4.851 -38.604 1.00 59.50 100 SER A CA 1
ATOM 697 C C . SER A 1 100 ? 16.335 -4.506 -40.013 1.00 59.50 100 SER A C 1
ATOM 699 O O . SER A 1 100 ? 16.233 -5.305 -40.932 1.00 59.50 100 SER A O 1
ATOM 701 N N . GLU A 1 101 ? 16.910 -3.319 -40.201 1.00 60.56 101 GLU A N 1
ATOM 702 C CA . GLU A 1 101 ? 17.716 -3.018 -41.386 1.00 60.56 101 GLU A CA 1
ATOM 703 C C . GLU A 1 101 ? 19.139 -3.515 -41.107 1.00 60.56 101 GLU A C 1
ATOM 705 O O . GLU A 1 101 ? 20.088 -2.757 -40.908 1.00 60.56 101 GLU A O 1
ATOM 710 N N . GLY A 1 102 ? 19.257 -4.840 -41.013 1.00 57.91 102 GLY A N 1
ATOM 711 C CA . GLY A 1 102 ? 20.528 -5.541 -41.101 1.00 57.91 102 GLY A CA 1
ATOM 712 C C . GLY A 1 102 ? 20.815 -5.840 -42.566 1.00 57.91 102 GLY A C 1
ATOM 713 O O . GLY A 1 102 ? 20.300 -6.822 -43.098 1.00 57.91 102 GLY A O 1
ATOM 714 N N . THR A 1 103 ? 21.606 -4.983 -43.213 1.00 47.12 103 THR A N 1
ATOM 715 C CA . THR A 1 103 ? 22.283 -5.292 -44.486 1.00 47.12 103 THR A CA 1
ATOM 716 C C . THR A 1 103 ? 23.516 -6.147 -44.261 1.00 47.12 103 THR A C 1
ATOM 718 O O . THR A 1 103 ? 24.277 -5.805 -43.326 1.00 47.12 103 THR A O 1
#

Sequence (103 aa):
EECEETCDADDNCSGHGRCTADGCECYEGFVGVECDACAEGLVGSECDKTCDAEVDCSGSGSCLVDASCHCFPGHSGEHCEMCDADVFGACDEDAETCTSEGT

Foldseek 3Di:
DDPPPPPDLCPQQVVQFDQDPVATDGDPQFDDRNSCDGDAQFAAPNSPDGEHLCPQQVVQFDQHNVRFTDGDPQFDDRNSPDGNPVDPDPDDPPPPDPPPPPD

pLDDT: mean 81.33, std 14.19, range [47.12, 94.5]

Organism: Hemiselmis andersenii (NCBI:txid464988)

Radius of gyration: 21.44 Å; chains: 1; bounding box: 45×36×68 Å

InterPro domains:
  IPR000742 EGF-like domain [PS00022] (69-80)
  IPR000742 EGF-like domain [PS50026] (43-81)
  IPR002049 Laminin-type EGF domain [PS01248] (69-98)

Secondary structure (DSSP, 8-state):
--------HHHHSTTSEEEETTEEEEPTTEESSSS-EEPTTEESTTS-EE--TTTTSTTSEEE-TTS-EEEPTTEESSSS-EE-TTSTT-S-TT---------